Protein AF-A0A3L9MHV6-F1 (afdb_monomer_lite)

pLDDT: mean 81.5, std 14.17, range [35.81, 96.12]

Foldseek 3Di:
DDQDQPPPDAWDKAWDAWDDDPQWIKTKIKTLDQVVVVCVVVVFDAKKKWKFKDDDPCPPFGKIKIWGWDSVPWDDDPSMTMIITTIFIATPVNPDGCLVVDDQPMKIWIWMWGHHPPDHIHTHHTDIDGSVSSVVNVD

Secondary structure (DSSP, 8-state):
-----TTS-----EEEEEEEETTEEEEEEEESS-HHHHHHHHT--EEEEEEEEE-TT-TT--EEEEEEE-TTS-EEETTEEEEEEEEEEEETTS-SB-GGG--TT-EEEEEEEEE-SSS-EEEPPPEEEETHHHHGGG-

Radius of gyration: 15.05 Å; chains: 1; bounding box: 37×33×43 Å

Organism: NCBI:txid1859289

Sequence (139 aa):
MFGCSLDNKVYTLQFESLKKEKNNYQLVVSTETNLDEIKKKHQFTQQDFIGEIKNRDFRDKSIIVTGNFNTNNQVIKNNKYYYLVDVMITDLNKQNDLTNQLTEKDTITGFLQLSYDMGRTYPTKSINIPAERFITFSK

Structure (mmCIF, N/CA/C/O backbone):
data_AF-A0A3L9MHV6-F1
#
_entry.id   AF-A0A3L9MHV6-F1
#
loop_
_atom_site.group_PDB
_atom_site.id
_atom_site.type_symbol
_atom_site.label_atom_id
_atom_site.label_alt_id
_atom_site.label_comp_id
_atom_site.label_asym_id
_atom_site.label_entity_id
_atom_site.label_seq_id
_atom_site.pdbx_PDB_ins_code
_atom_site.Cartn_x
_atom_site.Cartn_y
_atom_site.Cartn_z
_atom_site.occupancy
_atom_site.B_iso_or_equiv
_atom_site.auth_seq_id
_atom_site.auth_comp_id
_atom_site.auth_asym_id
_atom_site.auth_atom_id
_atom_site.pdbx_PDB_model_num
ATOM 1 N N . MET A 1 1 ? -10.706 11.800 -16.879 1.00 38.47 1 MET A N 1
ATOM 2 C CA . MET A 1 1 ? -9.249 11.937 -17.083 1.00 38.47 1 MET A CA 1
ATOM 3 C C . MET A 1 1 ? -8.702 10.517 -17.180 1.00 38.47 1 MET A C 1
ATOM 5 O O . MET A 1 1 ? -8.810 9.781 -16.210 1.00 38.47 1 MET A O 1
ATOM 9 N N . PHE A 1 2 ? -8.320 10.065 -18.378 1.00 35.81 2 PHE A N 1
ATOM 10 C CA . PHE A 1 2 ? -7.992 8.659 -18.645 1.00 35.81 2 PHE A CA 1
ATOM 11 C C . PHE A 1 2 ? -6.566 8.356 -18.175 1.00 35.81 2 PHE A C 1
ATOM 13 O O . PHE A 1 2 ? -5.601 8.777 -18.811 1.00 35.81 2 PHE A O 1
ATOM 20 N N . GLY A 1 3 ? -6.431 7.643 -17.057 1.00 39.19 3 GLY A N 1
ATOM 21 C CA . GLY A 1 3 ? -5.160 7.043 -16.667 1.00 39.19 3 GLY A CA 1
ATOM 22 C C . GLY A 1 3 ? -4.851 5.884 -17.609 1.00 39.19 3 GLY A C 1
ATOM 23 O O . GLY A 1 3 ? -5.384 4.792 -17.438 1.00 39.19 3 GLY A O 1
ATOM 24 N N . CYS A 1 4 ? -4.029 6.113 -18.632 1.00 40.88 4 CYS A N 1
ATOM 25 C CA . CYS A 1 4 ? -3.449 5.018 -19.404 1.00 40.88 4 CYS A CA 1
ATOM 26 C C . CYS A 1 4 ? -2.438 4.292 -18.509 1.00 40.88 4 CYS A C 1
ATOM 28 O O . CYS A 1 4 ? -1.333 4.797 -18.303 1.00 40.88 4 CYS A O 1
ATOM 30 N N . SER A 1 5 ? -2.800 3.119 -17.983 1.00 52.09 5 SER A N 1
ATOM 31 C CA . SER A 1 5 ? -1.824 2.208 -17.381 1.00 52.09 5 SER A CA 1
ATOM 32 C C . SER A 1 5 ? -0.792 1.850 -18.450 1.00 52.09 5 SER A C 1
ATOM 34 O O . SER A 1 5 ? -1.158 1.288 -19.481 1.00 52.09 5 SER A O 1
ATOM 36 N N . LEU A 1 6 ? 0.477 2.200 -18.228 1.00 54.69 6 LEU A N 1
ATOM 37 C CA . LEU A 1 6 ? 1.518 2.186 -19.266 1.00 54.69 6 LEU A CA 1
ATOM 38 C C . LEU A 1 6 ? 1.740 0.826 -19.947 1.00 54.69 6 LEU A C 1
ATOM 40 O O . LEU A 1 6 ? 2.198 0.831 -21.080 1.00 54.69 6 LEU A O 1
ATOM 44 N N . ASP A 1 7 ? 1.403 -0.299 -19.304 1.00 57.34 7 ASP A N 1
ATOM 45 C CA . ASP A 1 7 ? 1.714 -1.641 -19.828 1.00 57.34 7 ASP A CA 1
ATOM 46 C C . ASP A 1 7 ? 0.574 -2.685 -19.682 1.00 57.34 7 ASP A C 1
ATOM 48 O O . ASP A 1 7 ? 0.825 -3.876 -19.854 1.00 57.34 7 ASP A O 1
ATOM 52 N N . ASN A 1 8 ? -0.669 -2.305 -19.333 1.00 58.41 8 ASN A N 1
ATOM 53 C CA . ASN A 1 8 ? -1.784 -3.230 -18.981 1.00 58.41 8 ASN A CA 1
ATOM 54 C C . ASN A 1 8 ? -1.447 -4.304 -17.913 1.00 58.41 8 ASN A C 1
ATOM 56 O O . ASN A 1 8 ? -2.261 -5.182 -17.617 1.00 58.41 8 ASN A O 1
ATOM 60 N N . LYS A 1 9 ? -0.252 -4.251 -17.318 1.00 65.75 9 LYS A N 1
ATOM 61 C CA . LYS A 1 9 ? 0.202 -5.137 -16.253 1.00 65.75 9 LYS A CA 1
ATOM 62 C C . LYS A 1 9 ? -0.229 -4.545 -14.923 1.00 65.75 9 LYS A C 1
ATOM 64 O O . LYS A 1 9 ? 0.139 -3.429 -14.577 1.00 65.75 9 LYS A O 1
ATOM 69 N N . VAL A 1 10 ? -1.011 -5.313 -14.177 1.00 68.12 10 VAL A N 1
ATOM 70 C CA . VAL A 1 10 ? -1.422 -4.960 -12.820 1.00 68.12 10 VAL A CA 1
ATOM 71 C C . VAL A 1 10 ? -0.623 -5.834 -11.863 1.00 68.12 10 VAL A C 1
ATOM 73 O O . VAL A 1 10 ? -0.782 -7.054 -11.855 1.00 68.12 10 VAL A O 1
ATOM 76 N N . TYR A 1 11 ? 0.256 -5.222 -11.073 1.00 79.31 11 TYR A N 1
ATOM 77 C CA . TYR A 1 11 ? 1.111 -5.956 -10.143 1.00 79.31 11 TYR A CA 1
ATOM 78 C C . TYR A 1 11 ? 0.359 -6.290 -8.864 1.00 79.31 11 TYR A C 1
ATOM 80 O O . TYR A 1 11 ? -0.230 -5.412 -8.234 1.00 79.31 11 TYR A O 1
ATOM 88 N N . THR A 1 12 ? 0.381 -7.560 -8.471 1.00 86.75 12 THR A N 1
ATOM 89 C CA . THR A 1 12 ? -0.244 -7.993 -7.223 1.00 86.75 12 THR A CA 1
ATOM 90 C C . THR A 1 12 ? 0.514 -7.405 -6.044 1.00 86.75 12 THR A C 1
ATOM 92 O O . THR A 1 12 ? 1.735 -7.534 -5.953 1.00 86.75 12 THR A O 1
ATOM 95 N N . LEU A 1 13 ? -0.232 -6.778 -5.145 1.00 91.00 13 LEU A N 1
ATOM 96 C CA . LEU A 1 13 ? 0.245 -6.321 -3.855 1.00 91.00 13 LEU A CA 1
ATOM 97 C C . LEU A 1 13 ? -0.332 -7.238 -2.768 1.00 91.00 13 LEU A C 1
ATOM 99 O O . LEU A 1 13 ? -1.430 -7.777 -2.925 1.00 91.00 13 LEU A O 1
ATOM 103 N N . GLN A 1 14 ? 0.408 -7.436 -1.684 1.00 93.75 14 GLN A N 1
ATOM 104 C CA . GLN A 1 14 ? -0.023 -8.196 -0.514 1.00 93.75 14 GLN A CA 1
ATOM 105 C C . GLN A 1 14 ? 0.143 -7.344 0.742 1.00 93.75 14 GLN A C 1
ATOM 107 O O . GLN A 1 14 ? 1.141 -6.643 0.900 1.00 93.75 14 GLN A O 1
ATOM 112 N N . PHE A 1 15 ? -0.855 -7.394 1.621 1.00 94.12 15 PHE A N 1
ATOM 113 C CA . PHE A 1 15 ? -0.760 -6.830 2.963 1.00 94.12 15 PHE A CA 1
ATOM 114 C C . PHE A 1 15 ? 0.096 -7.754 3.834 1.00 94.12 15 PHE A C 1
ATOM 116 O O . PHE A 1 15 ? -0.211 -8.940 3.931 1.00 94.12 15 PHE A O 1
ATOM 123 N N . GLU A 1 16 ? 1.134 -7.217 4.474 1.00 94.56 16 GLU A N 1
ATOM 124 C CA . GLU A 1 16 ? 2.026 -7.998 5.341 1.00 94.56 16 GLU A CA 1
ATOM 125 C C . GLU A 1 16 ? 1.801 -7.654 6.812 1.00 94.56 16 GLU A C 1
ATOM 127 O O . GLU A 1 16 ? 1.584 -8.535 7.646 1.00 94.56 16 GLU A O 1
ATOM 132 N N . SER A 1 17 ? 1.840 -6.365 7.149 1.00 93.00 17 SER A N 1
ATOM 133 C CA . SER A 1 17 ? 1.640 -5.909 8.521 1.00 93.00 17 SER A CA 1
ATOM 134 C C . SER A 1 17 ? 1.280 -4.429 8.593 1.00 93.00 17 SER A C 1
ATOM 136 O O . SER A 1 17 ? 1.444 -3.668 7.641 1.00 93.00 17 SER A O 1
ATOM 138 N N . LEU A 1 18 ? 0.777 -4.026 9.756 1.00 91.81 18 LEU A N 1
ATOM 139 C CA . LEU A 1 18 ? 0.520 -2.640 10.114 1.00 91.81 18 LEU A CA 1
ATOM 140 C C . LEU A 1 18 ? 0.993 -2.430 11.548 1.00 91.81 18 LEU A C 1
ATOM 142 O O . LEU A 1 18 ? 0.699 -3.253 12.417 1.00 91.81 18 LEU A O 1
ATOM 146 N N . LYS A 1 19 ? 1.698 -1.331 11.794 1.00 90.25 19 LYS A N 1
ATOM 147 C CA . LYS A 1 19 ? 2.143 -0.924 13.124 1.00 90.25 19 LYS A CA 1
ATOM 148 C C . LYS A 1 19 ? 1.765 0.531 13.367 1.00 90.25 19 LYS A C 1
ATOM 150 O O . LYS A 1 19 ? 1.911 1.361 12.477 1.00 90.25 19 LYS A O 1
ATOM 155 N N . LYS A 1 20 ? 1.301 0.851 14.575 1.00 84.44 20 LYS A N 1
ATOM 156 C CA . LYS A 1 20 ? 1.134 2.244 14.999 1.00 84.44 20 LYS A CA 1
ATOM 157 C C . LYS A 1 20 ? 2.480 2.817 15.432 1.00 84.44 20 LYS A C 1
ATOM 159 O O . LYS A 1 20 ? 3.155 2.251 16.291 1.00 84.44 20 LYS A O 1
ATOM 164 N N . GLU A 1 21 ? 2.836 3.942 14.843 1.00 83.50 21 GLU A N 1
ATOM 165 C CA . GLU A 1 21 ? 3.930 4.812 15.255 1.00 83.50 21 GLU A CA 1
ATOM 166 C C . GLU A 1 21 ? 3.325 6.091 15.864 1.00 83.50 21 GLU A C 1
ATOM 168 O O . GLU A 1 21 ? 2.113 6.296 15.806 1.00 83.50 21 GLU A O 1
ATOM 173 N N . LYS A 1 22 ? 4.132 6.935 16.524 1.00 75.81 22 LYS A N 1
ATOM 174 C CA . LYS A 1 22 ? 3.629 8.010 17.415 1.00 75.81 22 LYS A CA 1
ATOM 175 C C . LYS A 1 22 ? 2.459 8.825 16.838 1.00 75.81 22 LYS A C 1
ATOM 177 O O . LYS A 1 22 ? 1.487 9.042 17.552 1.00 75.81 22 LYS A O 1
ATOM 182 N N . ASN A 1 23 ? 2.555 9.233 15.569 1.00 72.56 23 ASN A N 1
ATOM 183 C CA . ASN A 1 23 ? 1.576 10.103 14.903 1.00 72.56 23 ASN A CA 1
ATOM 184 C C . ASN A 1 23 ? 1.066 9.536 13.562 1.00 72.56 23 ASN A C 1
ATOM 186 O O . ASN A 1 23 ? 0.385 10.238 12.822 1.00 72.56 23 ASN A O 1
ATOM 190 N N . ASN A 1 24 ? 1.444 8.311 13.200 1.00 80.75 24 ASN A N 1
ATOM 191 C CA . ASN A 1 24 ? 1.159 7.715 11.896 1.00 80.75 24 ASN A CA 1
ATOM 192 C C . ASN A 1 24 ? 1.096 6.186 11.991 1.00 80.75 24 ASN A C 1
ATOM 194 O O . ASN A 1 24 ? 1.440 5.586 13.009 1.00 80.75 24 ASN A O 1
ATOM 198 N N . TYR A 1 25 ? 0.648 5.545 10.917 1.00 88.62 25 TYR A N 1
ATOM 199 C CA . TYR A 1 25 ? 0.661 4.094 10.810 1.00 88.62 25 TYR A CA 1
ATOM 200 C C . TYR A 1 25 ? 1.709 3.672 9.796 1.00 88.62 25 TYR A C 1
ATOM 202 O O . TYR A 1 25 ? 1.711 4.146 8.667 1.00 88.62 25 TYR A O 1
ATOM 210 N N . GLN A 1 26 ? 2.579 2.751 10.179 1.00 92.1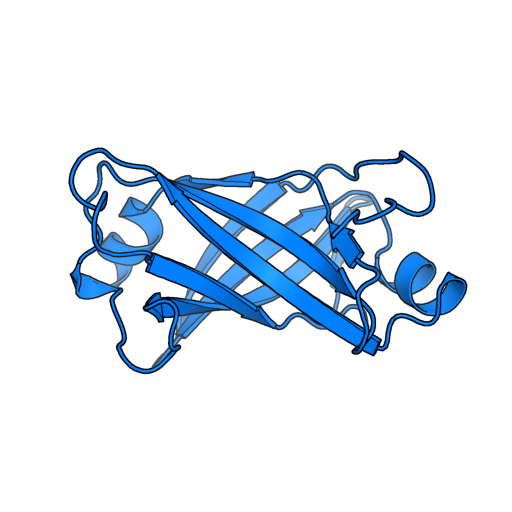2 26 GLN A N 1
ATOM 211 C CA . GLN A 1 26 ? 3.529 2.139 9.271 1.00 92.12 26 GLN A CA 1
ATOM 212 C C . GLN A 1 26 ? 2.920 0.857 8.705 1.00 92.12 26 GLN A C 1
ATOM 214 O O . GLN A 1 26 ? 2.755 -0.147 9.403 1.00 92.12 26 GLN A O 1
ATOM 219 N N . LEU A 1 27 ? 2.554 0.914 7.433 1.00 94.00 27 LEU A N 1
ATOM 220 C CA . LEU A 1 27 ? 2.033 -0.188 6.643 1.00 94.00 27 LEU A CA 1
ATOM 221 C C . LEU A 1 27 ? 3.190 -0.869 5.904 1.00 94.00 27 LEU A C 1
ATOM 223 O O . LEU A 1 27 ? 3.987 -0.213 5.236 1.00 94.00 27 LEU A O 1
ATOM 227 N N . VAL A 1 28 ? 3.254 -2.195 5.991 1.00 95.12 28 VAL A N 1
ATOM 228 C CA . VAL A 1 28 ? 4.151 -3.015 5.175 1.00 95.12 28 VAL A CA 1
ATOM 229 C C . VAL A 1 28 ? 3.326 -3.739 4.129 1.00 95.12 28 VAL A C 1
ATOM 231 O O . VAL A 1 28 ? 2.394 -4.486 4.447 1.00 95.12 28 VAL A O 1
ATOM 234 N N . VAL A 1 29 ? 3.705 -3.543 2.873 1.00 94.88 29 VAL A N 1
ATOM 235 C CA . VAL A 1 29 ? 3.141 -4.276 1.742 1.00 94.88 29 VAL A CA 1
ATOM 236 C C . VAL A 1 29 ? 4.246 -4.953 0.953 1.00 94.88 29 VAL A C 1
ATOM 238 O O . VAL A 1 29 ? 5.369 -4.452 0.894 1.00 94.88 29 VAL A O 1
ATOM 241 N N . SER A 1 30 ? 3.934 -6.084 0.331 1.00 95.25 30 SER A N 1
ATOM 242 C CA . SER A 1 30 ? 4.878 -6.792 -0.528 1.00 95.25 30 SER A CA 1
ATOM 243 C C . S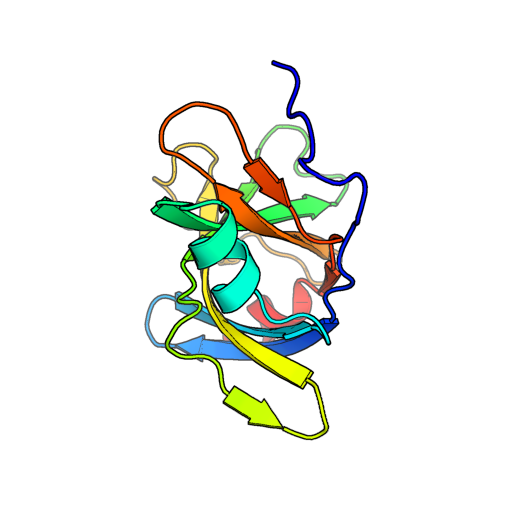ER A 1 30 ? 4.355 -6.964 -1.948 1.00 95.25 30 SER A C 1
ATOM 245 O O . SER A 1 30 ? 3.149 -6.982 -2.207 1.00 95.25 30 SER A O 1
ATOM 247 N N . THR A 1 31 ? 5.283 -7.087 -2.889 1.00 93.75 31 THR A N 1
ATOM 248 C CA . THR A 1 31 ? 5.009 -7.537 -4.253 1.00 93.75 31 THR A CA 1
ATOM 249 C C . THR A 1 31 ? 6.211 -8.311 -4.790 1.00 93.75 31 THR A C 1
ATOM 251 O O . THR A 1 31 ? 7.342 -8.122 -4.349 1.00 93.75 31 THR A O 1
ATOM 254 N N . GLU A 1 32 ? 5.982 -9.197 -5.751 1.00 92.31 32 GLU A N 1
ATOM 255 C CA . GLU A 1 32 ? 7.048 -9.909 -6.476 1.00 92.31 32 GLU A CA 1
ATOM 256 C C . GLU A 1 32 ? 7.729 -9.013 -7.523 1.00 92.31 32 GLU A C 1
ATOM 258 O O . GLU A 1 32 ? 8.700 -9.404 -8.161 1.00 92.31 32 GLU A O 1
ATOM 263 N N . THR A 1 33 ? 7.215 -7.797 -7.721 1.00 89.31 33 THR A N 1
ATOM 264 C CA . THR A 1 33 ? 7.694 -6.869 -8.743 1.00 89.31 33 THR A CA 1
ATOM 265 C C . THR A 1 33 ? 8.605 -5.800 -8.157 1.00 89.31 33 THR A C 1
ATOM 267 O O . THR A 1 33 ? 8.252 -5.140 -7.181 1.00 89.31 33 THR A O 1
ATOM 270 N N . ASN A 1 34 ? 9.739 -5.556 -8.813 1.00 91.44 34 ASN A N 1
ATOM 271 C CA . ASN A 1 34 ? 10.630 -4.464 -8.451 1.00 91.44 34 ASN A CA 1
ATOM 272 C C . ASN A 1 34 ? 10.069 -3.106 -8.912 1.00 91.44 34 ASN A C 1
ATOM 274 O O . ASN A 1 34 ? 10.268 -2.682 -10.053 1.00 91.44 34 ASN A O 1
ATOM 278 N N . LEU A 1 35 ? 9.379 -2.395 -8.018 1.00 91.25 35 LEU A N 1
ATOM 279 C CA . LEU A 1 35 ? 8.836 -1.066 -8.318 1.00 91.25 35 LEU A CA 1
ATOM 280 C C . LEU A 1 35 ? 9.927 -0.014 -8.569 1.00 91.25 35 LEU A C 1
ATOM 282 O O . LEU A 1 35 ? 9.658 0.967 -9.257 1.00 91.25 35 LEU A O 1
ATOM 286 N N . ASP A 1 36 ? 11.153 -0.216 -8.076 1.00 92.19 36 ASP A N 1
ATOM 287 C CA . ASP A 1 36 ? 12.269 0.699 -8.344 1.00 92.19 36 ASP A CA 1
ATOM 288 C C . ASP A 1 36 ? 12.717 0.646 -9.810 1.00 92.19 36 ASP A C 1
ATOM 290 O O . ASP A 1 36 ? 12.923 1.677 -10.450 1.00 92.19 36 ASP A O 1
ATOM 294 N N . GLU A 1 37 ? 12.793 -0.556 -10.384 1.00 91.19 37 GLU A N 1
ATOM 295 C CA . GLU A 1 37 ? 13.099 -0.733 -11.807 1.00 91.19 37 GLU A CA 1
ATOM 296 C C . GLU A 1 37 ? 12.030 -0.093 -12.692 1.00 91.19 37 GLU A C 1
ATOM 298 O O . GLU A 1 37 ? 12.358 0.586 -13.664 1.00 91.19 37 GLU A O 1
ATOM 303 N N . ILE A 1 38 ? 10.753 -0.245 -12.331 1.00 89.06 38 ILE A N 1
ATOM 304 C CA . ILE A 1 38 ? 9.639 0.392 -13.046 1.00 89.06 38 ILE A CA 1
ATOM 305 C C . ILE A 1 38 ? 9.740 1.912 -12.935 1.00 89.06 38 ILE A C 1
ATOM 307 O O . ILE A 1 38 ? 9.651 2.610 -13.948 1.00 89.06 38 ILE A O 1
ATOM 311 N N . LYS A 1 39 ? 9.971 2.427 -11.722 1.00 90.00 39 LYS A N 1
ATOM 312 C CA . LYS A 1 39 ? 10.157 3.856 -11.472 1.00 90.00 39 LYS A CA 1
ATOM 313 C C . LYS A 1 39 ? 11.279 4.428 -12.329 1.00 90.00 39 LYS A C 1
ATOM 315 O O . LYS A 1 39 ? 11.069 5.454 -12.965 1.00 90.00 39 LYS A O 1
ATOM 320 N N . LYS A 1 40 ? 12.432 3.760 -12.403 1.00 90.81 40 LYS A N 1
ATOM 321 C CA . LYS A 1 40 ? 13.582 4.187 -13.218 1.00 90.81 40 LYS A CA 1
ATOM 322 C C . LYS A 1 40 ? 13.300 4.094 -14.714 1.00 90.81 40 LYS A C 1
ATOM 324 O O . LYS A 1 40 ? 13.565 5.051 -15.435 1.00 90.81 40 LYS A O 1
ATOM 329 N N . LYS A 1 41 ? 12.720 2.980 -15.174 1.00 89.06 41 LYS A N 1
ATOM 330 C CA . LYS A 1 41 ? 12.370 2.750 -16.586 1.00 89.06 41 LYS A CA 1
ATOM 331 C C . LYS A 1 41 ? 11.439 3.836 -17.125 1.00 89.06 41 LYS A C 1
ATOM 333 O O . LYS A 1 41 ? 11.627 4.302 -18.245 1.00 89.06 41 LYS A O 1
ATOM 338 N N . HIS A 1 42 ? 10.443 4.227 -16.336 1.00 85.56 42 HIS A N 1
ATOM 339 C CA . HIS A 1 42 ? 9.441 5.214 -16.735 1.00 85.56 42 HIS A CA 1
ATOM 340 C C . HIS A 1 42 ? 9.717 6.616 -16.181 1.00 85.56 42 HIS A C 1
ATOM 342 O O . HIS A 1 42 ? 9.004 7.547 -16.527 1.00 85.56 42 HIS A O 1
ATOM 348 N N . GLN A 1 43 ? 10.760 6.801 -15.373 1.00 88.69 43 GLN A N 1
ATOM 349 C CA . GLN A 1 43 ? 11.124 8.082 -14.759 1.00 88.69 43 GLN A CA 1
ATOM 350 C C . GLN A 1 43 ? 9.994 8.699 -13.913 1.00 88.69 43 GLN A C 1
ATOM 352 O O . GLN A 1 43 ? 9.781 9.910 -13.933 1.00 88.69 43 GLN A O 1
ATOM 357 N N . PHE A 1 44 ? 9.251 7.871 -13.173 1.00 89.62 44 PHE A N 1
ATOM 358 C CA . PHE A 1 44 ? 8.223 8.370 -12.257 1.00 89.62 44 PHE A CA 1
ATOM 359 C C . PHE A 1 44 ? 8.847 9.193 -11.122 1.00 89.62 44 PHE A C 1
ATOM 361 O O . PHE A 1 44 ? 9.868 8.804 -10.544 1.00 89.62 44 PHE A O 1
ATOM 368 N N . THR A 1 45 ? 8.210 10.313 -10.781 1.00 88.94 45 THR A N 1
ATOM 369 C CA . THR A 1 45 ? 8.697 11.262 -9.767 1.00 88.94 45 THR A CA 1
ATOM 370 C C . THR A 1 45 ? 8.000 11.090 -8.420 1.00 88.94 45 THR A C 1
ATOM 372 O O . THR A 1 45 ? 8.600 11.380 -7.386 1.00 88.94 45 THR A O 1
ATOM 375 N N . GLN A 1 46 ? 6.776 10.559 -8.416 1.00 90.25 46 GLN A N 1
ATOM 376 C CA . GLN A 1 46 ? 5.930 10.396 -7.234 1.00 90.25 46 GLN A CA 1
ATOM 377 C C . GLN A 1 46 ? 5.706 8.923 -6.876 1.00 90.25 46 GLN A C 1
ATOM 379 O O . GLN A 1 46 ? 5.788 8.037 -7.734 1.00 90.25 46 GLN A O 1
ATOM 384 N N . GLN A 1 47 ? 5.471 8.675 -5.585 1.00 92.75 47 GLN A N 1
ATOM 385 C CA . GLN A 1 47 ? 5.391 7.348 -4.972 1.00 92.75 47 GLN A CA 1
ATOM 386 C C . GLN A 1 47 ? 4.420 7.389 -3.790 1.00 92.75 47 GLN A C 1
ATOM 388 O O . GLN A 1 47 ? 4.812 7.642 -2.647 1.00 92.75 47 GLN A O 1
ATOM 393 N N . ASP A 1 48 ? 3.158 7.109 -4.076 1.00 91.81 48 ASP A N 1
ATOM 394 C CA . ASP A 1 48 ? 2.077 7.263 -3.113 1.00 91.81 48 ASP A CA 1
ATOM 395 C C . ASP A 1 48 ? 1.411 5.920 -2.821 1.00 91.81 48 ASP A C 1
ATOM 397 O O . ASP A 1 48 ? 1.314 5.038 -3.671 1.00 91.81 48 ASP A O 1
ATOM 401 N N . PHE A 1 49 ? 0.900 5.764 -1.613 1.00 91.88 49 PHE A N 1
ATOM 402 C CA . PHE A 1 49 ? -0.150 4.815 -1.302 1.00 91.88 49 PHE A CA 1
ATOM 403 C C . PHE A 1 49 ? -1.469 5.570 -1.270 1.00 91.88 49 PHE A C 1
ATOM 405 O O . PHE A 1 49 ? -1.585 6.587 -0.584 1.00 91.88 49 PHE A O 1
ATOM 412 N N . ILE A 1 50 ? -2.461 5.060 -1.991 1.00 89.31 50 ILE A N 1
ATOM 413 C CA . ILE A 1 50 ? -3.799 5.642 -2.053 1.00 89.31 50 ILE A CA 1
ATOM 414 C C . ILE A 1 50 ? -4.790 4.559 -1.664 1.00 89.31 50 ILE A C 1
ATOM 416 O O . ILE A 1 50 ? -4.786 3.468 -2.234 1.00 89.31 50 ILE A O 1
ATOM 420 N N . GLY A 1 51 ? -5.640 4.860 -0.692 1.00 89.12 51 GLY A N 1
ATOM 421 C CA . GLY A 1 51 ? -6.702 3.980 -0.251 1.00 89.12 51 GLY A CA 1
ATOM 422 C C . GLY A 1 51 ? -7.992 4.716 0.060 1.00 89.12 51 GLY A C 1
ATOM 423 O O . GLY A 1 51 ? -8.014 5.909 0.350 1.00 89.12 51 GLY A O 1
ATOM 424 N N . GLU A 1 52 ? -9.073 3.956 0.016 1.00 86.44 52 GLU A N 1
ATOM 425 C CA . GLU A 1 52 ? -10.435 4.389 0.288 1.00 86.44 52 GLU A CA 1
ATOM 426 C C . GLU A 1 52 ? -11.057 3.449 1.315 1.00 86.44 52 GLU A C 1
ATOM 428 O O . GLU A 1 52 ? -10.741 2.255 1.362 1.00 86.44 52 GLU A O 1
ATOM 433 N N . ILE A 1 53 ? -11.973 3.968 2.124 1.00 82.50 53 ILE A N 1
ATOM 434 C CA . ILE A 1 53 ? -12.695 3.168 3.113 1.00 82.50 53 ILE A CA 1
ATOM 435 C C . ILE A 1 53 ? -14.019 2.697 2.523 1.00 82.50 53 ILE A C 1
ATOM 437 O O . ILE A 1 53 ? -14.812 3.492 2.026 1.00 82.50 53 ILE A O 1
ATOM 441 N N . LYS A 1 54 ? -14.287 1.394 2.610 1.00 75.75 54 LYS A N 1
ATOM 442 C CA . LYS A 1 54 ? -15.550 0.784 2.190 1.00 75.75 54 LYS A CA 1
ATOM 443 C C . LYS A 1 54 ? -16.388 0.383 3.405 1.00 75.75 54 LYS A C 1
ATOM 445 O O . LYS A 1 54 ? -16.122 -0.670 3.978 1.00 75.75 54 LYS A O 1
ATOM 450 N N . ASN A 1 55 ? -17.421 1.173 3.746 1.00 65.31 55 ASN A N 1
ATOM 451 C CA . ASN A 1 55 ? -18.651 0.715 4.424 1.00 65.31 55 ASN A CA 1
ATOM 452 C C . ASN A 1 55 ? -19.793 1.769 4.453 1.00 65.31 55 ASN A C 1
ATOM 454 O O . ASN A 1 55 ? -19.594 2.935 4.124 1.00 65.31 55 ASN A O 1
ATOM 458 N N . ARG A 1 56 ? -21.010 1.315 4.809 1.00 51.16 56 ARG A N 1
ATOM 459 C CA . ARG A 1 56 ? -22.349 1.894 4.549 1.00 51.16 56 ARG A CA 1
ATOM 460 C C . ARG A 1 56 ? -22.647 3.301 5.088 1.00 51.16 56 ARG A C 1
ATOM 462 O O . ARG A 1 56 ? -23.493 3.950 4.474 1.00 51.16 56 ARG A O 1
ATOM 469 N N . ASP A 1 57 ? -21.983 3.763 6.147 1.00 53.38 57 ASP A N 1
ATOM 470 C CA . ASP A 1 57 ? -22.355 5.005 6.858 1.00 53.38 57 ASP A CA 1
ATOM 471 C C . ASP A 1 57 ? -21.517 6.237 6.468 1.00 53.38 57 ASP A C 1
ATOM 473 O O . ASP A 1 57 ? -21.841 7.357 6.852 1.00 53.38 57 ASP A O 1
ATOM 477 N N . PHE A 1 58 ? -20.479 6.069 5.643 1.00 55.72 58 PHE A N 1
ATOM 478 C CA . PHE A 1 58 ? -19.600 7.166 5.210 1.00 55.72 58 PHE A CA 1
ATOM 479 C C . PHE A 1 58 ? -19.952 7.744 3.834 1.00 55.72 58 PHE A C 1
ATOM 481 O O . PHE A 1 58 ? -19.112 8.388 3.212 1.00 55.72 58 PHE A O 1
ATOM 488 N N . ARG A 1 59 ? -21.189 7.564 3.346 1.00 51.28 59 ARG A N 1
ATOM 489 C CA . ARG A 1 59 ? -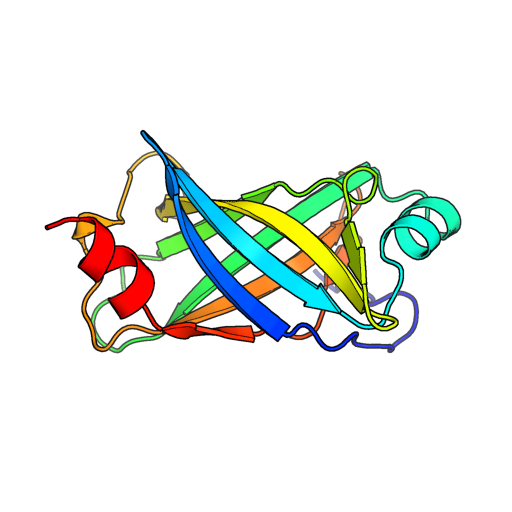21.609 8.066 2.017 1.00 51.28 59 ARG A CA 1
ATOM 490 C C . ARG A 1 59 ? -21.337 9.563 1.810 1.00 51.28 59 ARG A C 1
ATOM 492 O O . ARG A 1 59 ? -21.088 9.959 0.678 1.00 51.28 59 ARG A O 1
ATOM 499 N N . ASP A 1 60 ? -21.296 10.337 2.896 1.00 53.91 60 ASP A N 1
ATOM 500 C CA . ASP A 1 60 ? -21.070 11.787 2.866 1.00 53.91 60 ASP A CA 1
ATOM 501 C C . ASP A 1 60 ? -19.666 12.217 3.331 1.00 53.91 60 ASP A C 1
ATOM 503 O O . ASP A 1 60 ? -19.282 13.372 3.153 1.00 53.91 60 ASP A O 1
ATOM 507 N N . LYS A 1 61 ? -18.863 11.308 3.906 1.00 56.72 61 LYS A N 1
ATOM 508 C CA . LYS A 1 61 ? -17.478 11.589 4.314 1.00 56.72 61 LYS A CA 1
ATOM 509 C C . LYS A 1 61 ? -16.540 10.782 3.439 1.00 56.72 61 LYS A C 1
ATOM 511 O O . LYS A 1 61 ? -16.316 9.598 3.658 1.00 56.72 61 LYS A O 1
ATOM 516 N N . SER A 1 62 ? -15.965 11.440 2.446 1.00 63.22 62 SER A N 1
ATOM 517 C CA . SER A 1 62 ? -14.903 10.848 1.644 1.00 63.22 62 SER A CA 1
ATOM 518 C C . SER A 1 62 ? -13.624 10.776 2.489 1.00 63.22 62 SER A C 1
ATOM 520 O O . SER A 1 62 ? -12.848 11.728 2.560 1.00 63.22 62 SER A O 1
ATOM 522 N N . ILE A 1 63 ? -13.462 9.672 3.217 1.00 68.88 63 ILE A N 1
ATOM 523 C CA . ILE A 1 63 ? -12.249 9.373 3.977 1.00 68.88 63 ILE A CA 1
ATOM 524 C C . ILE A 1 63 ? -11.243 8.748 3.018 1.00 68.88 63 ILE A C 1
ATOM 526 O O . ILE A 1 63 ? -11.550 7.754 2.355 1.00 68.88 63 ILE A O 1
ATOM 530 N N . ILE A 1 64 ? -10.044 9.319 2.969 1.00 80.19 64 ILE A N 1
ATOM 531 C CA . ILE A 1 64 ? -8.935 8.802 2.174 1.00 80.19 64 ILE A CA 1
ATOM 532 C C . ILE A 1 64 ? -7.802 8.350 3.082 1.00 80.19 64 ILE A C 1
ATOM 534 O O . ILE A 1 64 ? -7.502 8.953 4.115 1.00 80.19 64 ILE A O 1
ATOM 538 N N . VAL A 1 65 ? -7.150 7.276 2.663 1.00 83.81 65 VAL A N 1
ATOM 539 C CA . VAL A 1 65 ? -5.897 6.818 3.244 1.00 83.81 65 VAL A CA 1
ATOM 540 C C . VAL A 1 65 ? -4.797 7.214 2.282 1.00 83.81 65 VAL A C 1
ATOM 542 O O . VAL A 1 65 ? -4.779 6.763 1.139 1.00 83.81 65 VAL A O 1
ATOM 545 N N . THR A 1 66 ? -3.886 8.067 2.730 1.00 87.56 66 THR A N 1
ATOM 546 C CA . THR A 1 66 ? -2.730 8.461 1.925 1.00 87.56 66 THR A CA 1
ATOM 547 C C . THR A 1 66 ? -1.458 8.134 2.664 1.00 87.56 66 THR A C 1
ATOM 549 O O . THR A 1 66 ? -1.368 8.370 3.867 1.00 87.56 66 THR A O 1
ATOM 552 N N . GLY A 1 67 ? -0.469 7.629 1.949 1.00 87.88 67 GLY A N 1
ATOM 553 C CA . GLY A 1 67 ? 0.873 7.477 2.480 1.00 87.88 67 GLY A CA 1
ATOM 554 C C . GLY A 1 67 ? 1.914 7.677 1.404 1.00 87.88 67 GLY A C 1
ATOM 555 O O . GLY A 1 67 ? 1.592 7.662 0.223 1.00 87.88 67 GLY A O 1
ATOM 556 N N . ASN A 1 68 ? 3.159 7.835 1.825 1.00 90.62 68 ASN A N 1
ATOM 557 C CA . ASN A 1 68 ? 4.290 7.893 0.911 1.00 90.62 68 ASN A CA 1
ATOM 558 C C . ASN A 1 68 ? 5.147 6.651 1.119 1.00 90.62 68 ASN A C 1
ATOM 560 O O . ASN A 1 68 ? 5.287 6.161 2.242 1.00 90.62 68 ASN A O 1
ATOM 564 N N . PHE A 1 69 ? 5.738 6.159 0.037 1.00 92.38 69 PHE A N 1
ATOM 565 C CA . PHE A 1 69 ? 6.707 5.073 0.099 1.00 92.38 69 PHE A CA 1
ATOM 566 C C . PHE A 1 69 ? 7.945 5.415 -0.724 1.00 92.38 69 PHE A C 1
ATOM 568 O O . PHE A 1 69 ? 7.921 6.280 -1.600 1.00 92.38 69 PHE A O 1
ATOM 575 N N . ASN A 1 70 ? 9.058 4.747 -0.433 1.00 92.06 70 ASN A N 1
ATOM 576 C CA . ASN A 1 70 ? 10.301 4.943 -1.166 1.00 92.06 70 ASN A CA 1
ATOM 577 C C . ASN A 1 70 ? 10.761 3.623 -1.777 1.00 92.06 70 ASN A C 1
ATOM 579 O O . ASN A 1 70 ? 11.163 2.708 -1.058 1.00 92.06 70 ASN A O 1
ATOM 583 N N . THR A 1 71 ? 10.749 3.548 -3.108 1.00 90.94 71 THR A N 1
ATOM 584 C CA . THR A 1 71 ? 11.214 2.380 -3.853 1.00 90.94 71 THR A CA 1
ATOM 585 C C . THR A 1 71 ? 12.685 2.082 -3.650 1.00 90.94 71 THR A C 1
ATOM 587 O O . THR A 1 71 ? 13.061 0.973 -3.978 1.00 90.94 71 THR A O 1
ATOM 590 N N . ASN A 1 72 ? 13.493 3.018 -3.138 1.00 89.94 72 ASN A N 1
ATOM 591 C CA . ASN A 1 72 ? 14.918 2.808 -2.854 1.00 89.94 72 ASN A CA 1
ATOM 592 C C . ASN A 1 72 ? 15.182 2.174 -1.477 1.00 89.94 72 ASN A C 1
ATOM 594 O O . ASN A 1 72 ? 16.298 1.734 -1.216 1.00 89.94 72 ASN A O 1
ATOM 598 N N . ASN A 1 73 ? 14.188 2.180 -0.582 1.00 89.56 73 ASN A N 1
ATOM 599 C CA . ASN A 1 73 ? 14.315 1.678 0.791 1.00 89.56 73 ASN A CA 1
ATOM 600 C C . ASN A 1 73 ? 13.585 0.335 0.968 1.00 89.56 73 ASN A C 1
ATOM 602 O O . ASN A 1 73 ? 13.127 0.009 2.064 1.00 89.56 73 ASN A O 1
ATOM 606 N N . GLN A 1 74 ? 13.424 -0.425 -0.113 1.00 90.94 74 GLN A N 1
ATOM 607 C CA . GLN A 1 74 ? 12.740 -1.708 -0.092 1.00 90.94 74 GLN A CA 1
ATOM 608 C C . GLN A 1 74 ? 13.609 -2.797 0.541 1.00 90.94 74 GLN A C 1
ATOM 610 O O . GLN A 1 74 ? 14.817 -2.870 0.320 1.00 90.94 74 GLN A O 1
ATOM 615 N N . VAL A 1 75 ? 12.977 -3.694 1.295 1.00 94.88 75 VAL A N 1
ATOM 616 C CA . VAL A 1 75 ? 13.633 -4.908 1.797 1.00 94.88 75 VAL A CA 1
ATOM 617 C C . VAL A 1 75 ? 13.377 -6.040 0.809 1.00 94.88 75 VAL A C 1
ATOM 619 O O . VAL A 1 75 ? 12.246 -6.231 0.367 1.00 94.88 75 VAL A O 1
ATOM 622 N N . ILE A 1 76 ? 14.415 -6.803 0.464 1.00 95.00 76 ILE A N 1
ATOM 623 C CA . ILE A 1 76 ? 14.309 -7.942 -0.455 1.00 95.00 76 ILE A CA 1
ATOM 624 C C . ILE A 1 76 ? 14.423 -9.233 0.352 1.00 95.00 76 ILE A C 1
ATOM 626 O O . ILE A 1 76 ? 15.427 -9.466 1.026 1.00 95.00 76 ILE A O 1
ATOM 630 N N . LYS A 1 77 ? 13.397 -10.084 0.289 1.00 94.62 77 LYS A N 1
ATOM 631 C CA . LYS A 1 77 ? 13.378 -11.383 0.977 1.00 94.62 77 LYS A CA 1
ATOM 632 C C . LYS A 1 77 ? 12.503 -12.368 0.213 1.00 94.62 77 LYS A C 1
ATOM 634 O O . LYS A 1 77 ? 11.418 -12.006 -0.219 1.00 94.62 77 LYS A O 1
ATOM 639 N N . ASN A 1 78 ? 12.948 -13.619 0.079 1.00 92.75 78 ASN A N 1
ATOM 640 C CA . ASN A 1 78 ? 12.170 -14.700 -0.546 1.00 92.75 78 ASN A CA 1
ATOM 641 C C . ASN A 1 78 ? 11.575 -14.315 -1.921 1.00 92.75 78 ASN A C 1
ATOM 643 O O . ASN A 1 78 ? 10.405 -14.582 -2.178 1.00 92.75 78 ASN A O 1
ATOM 647 N N . ASN A 1 79 ? 12.362 -13.651 -2.778 1.00 90.75 79 ASN A N 1
ATOM 648 C CA . ASN A 1 79 ? 11.942 -13.141 -4.096 1.00 90.75 79 ASN A CA 1
ATOM 649 C C . ASN A 1 79 ? 10.777 -12.132 -4.073 1.00 90.75 79 ASN A C 1
ATOM 651 O O . ASN A 1 79 ? 10.100 -11.940 -5.079 1.00 90.75 79 ASN A O 1
ATOM 655 N N . LYS A 1 80 ? 10.553 -11.467 -2.938 1.00 95.00 80 LYS A N 1
ATOM 656 C CA . LYS A 1 80 ? 9.595 -10.370 -2.799 1.00 95.00 80 LYS A CA 1
ATOM 657 C C . LYS A 1 80 ? 10.292 -9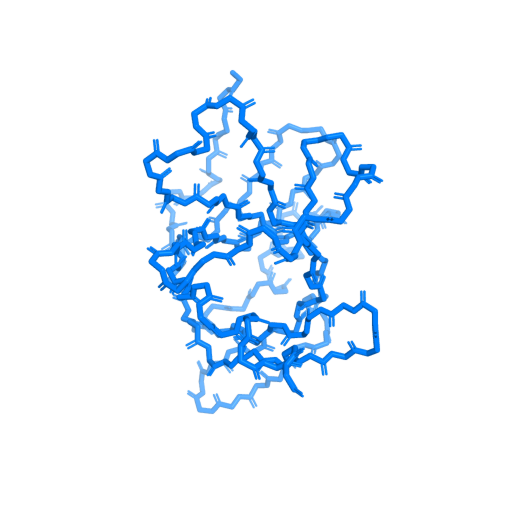.086 -2.378 1.00 95.00 80 LYS A C 1
ATOM 659 O O . LYS A 1 80 ? 11.288 -9.104 -1.649 1.00 95.00 80 LYS A O 1
ATOM 664 N N . TYR A 1 81 ? 9.706 -7.982 -2.812 1.00 95.62 81 TYR A N 1
ATOM 665 C CA . TYR A 1 81 ? 10.065 -6.623 -2.451 1.00 95.62 81 TYR A CA 1
ATOM 666 C C . TYR A 1 81 ? 9.050 -6.111 -1.436 1.00 95.62 81 TYR A C 1
ATOM 668 O O . TYR A 1 81 ? 7.846 -6.118 -1.696 1.00 95.62 81 TYR A O 1
ATOM 676 N N . TYR A 1 82 ? 9.543 -5.691 -0.279 1.00 96.12 82 TYR A N 1
ATOM 677 C CA . TYR A 1 82 ? 8.746 -5.186 0.829 1.00 96.12 82 TYR A CA 1
ATOM 678 C C . TYR A 1 82 ? 8.906 -3.674 0.909 1.00 96.12 82 TYR A C 1
ATOM 680 O O . TYR A 1 82 ? 10.024 -3.170 1.035 1.00 96.12 82 TYR A O 1
ATOM 688 N N . TYR A 1 83 ? 7.784 -2.966 0.855 1.00 95.19 83 TYR A N 1
ATOM 689 C CA . TYR A 1 83 ? 7.721 -1.514 0.894 1.00 95.19 83 TYR A CA 1
ATOM 690 C C . TYR A 1 83 ? 7.103 -1.064 2.212 1.00 95.19 83 TYR A C 1
ATOM 692 O O . TYR A 1 83 ? 6.020 -1.514 2.594 1.00 95.19 83 TYR A O 1
ATOM 700 N N . LEU A 1 84 ? 7.816 -0.168 2.888 1.00 94.38 84 LEU A N 1
ATOM 701 C CA . LEU A 1 84 ? 7.331 0.551 4.057 1.00 94.38 84 LEU A CA 1
ATOM 702 C C . LEU A 1 84 ? 6.583 1.795 3.589 1.00 94.38 84 LEU A C 1
ATOM 704 O O . LEU A 1 84 ? 7.097 2.564 2.774 1.00 94.38 84 LEU A O 1
ATOM 708 N N . VAL A 1 85 ? 5.375 1.967 4.110 1.00 93.50 85 VAL A N 1
ATOM 709 C CA . VAL A 1 85 ? 4.481 3.069 3.783 1.00 93.50 85 VAL A CA 1
ATOM 710 C C . VAL A 1 85 ? 4.033 3.726 5.078 1.00 93.50 85 VAL A C 1
ATOM 712 O O . VAL A 1 85 ? 3.377 3.089 5.900 1.00 93.50 85 VAL A O 1
ATOM 715 N N . ASP A 1 86 ? 4.332 5.007 5.245 1.00 90.88 86 ASP A N 1
ATOM 716 C CA . ASP A 1 86 ? 3.775 5.785 6.349 1.00 90.88 86 ASP A CA 1
ATOM 717 C C . ASP A 1 86 ? 2.408 6.320 5.915 1.00 90.88 86 ASP A C 1
ATOM 719 O O . ASP A 1 86 ? 2.328 7.230 5.088 1.00 90.88 86 ASP A O 1
ATOM 723 N N . VAL A 1 87 ? 1.331 5.718 6.423 1.00 90.31 87 VAL A N 1
ATOM 724 C CA . VAL A 1 87 ? -0.052 6.042 6.060 1.00 90.31 87 VAL A CA 1
ATOM 725 C C . VAL A 1 87 ? -0.743 6.893 7.122 1.00 90.31 87 VAL A C 1
ATOM 727 O O . VAL A 1 87 ? -0.558 6.724 8.331 1.00 90.31 87 VAL A O 1
ATOM 730 N N . MET A 1 88 ? -1.588 7.795 6.635 1.00 88.62 88 MET A N 1
ATOM 731 C CA . MET A 1 88 ? -2.475 8.653 7.409 1.00 88.62 88 MET A CA 1
ATOM 732 C C . MET A 1 88 ? -3.904 8.496 6.895 1.00 88.62 88 MET A C 1
ATOM 734 O O . MET A 1 88 ? -4.126 8.359 5.690 1.00 88.62 88 MET A O 1
ATOM 738 N N . ILE A 1 89 ? -4.868 8.532 7.814 1.00 86.31 89 ILE A N 1
ATOM 739 C CA . ILE A 1 89 ? -6.296 8.461 7.504 1.00 86.31 89 ILE A CA 1
ATOM 740 C C . ILE A 1 89 ? -6.874 9.853 7.702 1.00 86.31 89 ILE A C 1
ATOM 742 O O . ILE A 1 89 ? -6.966 10.342 8.827 1.00 86.31 89 ILE A O 1
ATOM 746 N N . THR A 1 90 ? -7.253 10.496 6.604 1.00 84.00 90 THR A N 1
ATOM 747 C CA . THR A 1 90 ? -7.701 11.890 6.625 1.00 84.00 90 THR A CA 1
ATOM 748 C C . THR A 1 90 ? -8.983 12.087 5.828 1.00 84.00 90 THR A C 1
ATOM 750 O O . THR A 1 90 ? -9.402 11.208 5.073 1.00 84.00 90 THR A O 1
ATOM 753 N N . ASP A 1 91 ? -9.632 13.237 5.995 1.00 78.88 91 ASP A N 1
ATOM 754 C CA . ASP A 1 91 ? -10.644 13.680 5.034 1.00 78.88 91 ASP A CA 1
ATOM 755 C C . ASP A 1 91 ? -10.017 13.968 3.655 1.00 78.88 91 ASP A C 1
ATOM 757 O O . ASP A 1 91 ? -8.800 14.086 3.522 1.00 78.88 91 ASP A O 1
ATOM 761 N N . LEU A 1 92 ? -10.837 14.105 2.604 1.00 74.31 92 LEU A N 1
ATOM 762 C CA . LEU A 1 92 ? -10.352 14.440 1.251 1.00 74.31 92 LEU A CA 1
ATOM 763 C C . LEU A 1 92 ? -9.421 15.657 1.203 1.00 74.31 92 LEU A C 1
ATOM 765 O O . LEU A 1 92 ? -8.526 15.718 0.362 1.00 74.31 92 LEU A O 1
ATOM 769 N N . ASN A 1 93 ? -9.645 16.624 2.093 1.00 75.69 93 ASN A N 1
ATOM 770 C CA . ASN A 1 93 ? -8.870 17.856 2.153 1.00 75.69 93 ASN A CA 1
ATOM 771 C C . ASN A 1 93 ? -7.551 17.694 2.927 1.00 75.69 93 ASN A C 1
ATOM 773 O O . ASN A 1 93 ? -6.770 18.644 2.976 1.00 75.69 93 ASN A O 1
ATOM 777 N N . LYS A 1 94 ? -7.284 16.514 3.507 1.00 77.25 94 LYS A N 1
ATOM 778 C CA . LYS A 1 94 ? -6.111 16.192 4.336 1.00 77.25 94 LYS A CA 1
ATOM 779 C C . LYS A 1 94 ? -5.966 17.082 5.577 1.00 77.25 94 LYS A C 1
ATOM 781 O O . LYS A 1 94 ? -4.857 17.288 6.063 1.00 77.25 94 LYS A O 1
ATOM 786 N N . GLN A 1 95 ? -7.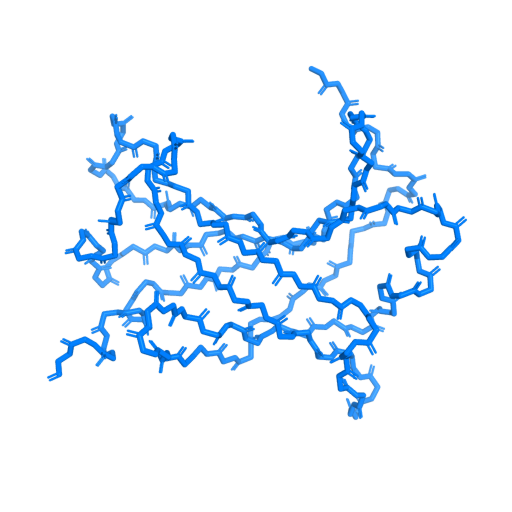068 17.641 6.072 1.00 78.12 95 GLN A N 1
ATOM 787 C CA . GLN A 1 95 ? -7.078 18.589 7.190 1.00 78.12 95 GLN A CA 1
ATOM 788 C C . GLN A 1 95 ? -7.419 17.928 8.520 1.00 78.12 95 GLN A C 1
ATOM 790 O O . GLN A 1 95 ? -6.959 18.386 9.563 1.00 78.12 95 GLN A O 1
ATOM 795 N N . ASN A 1 96 ? -8.213 16.858 8.494 1.00 80.38 96 ASN A N 1
ATOM 796 C CA . ASN A 1 96 ? -8.715 16.221 9.706 1.00 80.38 96 ASN A CA 1
ATOM 797 C C . ASN A 1 96 ? -8.239 14.773 9.794 1.00 80.38 96 ASN A C 1
ATOM 799 O O . ASN A 1 96 ? -8.476 14.006 8.864 1.00 80.38 96 ASN A O 1
ATOM 803 N N . ASP A 1 97 ? -7.623 14.389 10.916 1.00 81.75 97 ASP A N 1
ATOM 804 C CA . ASP A 1 97 ? -7.355 12.983 11.238 1.00 81.75 97 ASP A CA 1
ATOM 805 C C . ASP A 1 97 ? -8.677 12.283 11.588 1.00 81.75 97 ASP A C 1
ATOM 807 O O . ASP A 1 97 ? -9.376 12.657 12.535 1.00 81.75 97 ASP A O 1
ATOM 811 N N . LEU A 1 98 ? -9.035 11.274 10.793 1.00 81.00 98 LEU A N 1
ATOM 812 C CA . LEU A 1 98 ? -10.287 10.528 10.927 1.00 81.00 98 LEU A CA 1
ATOM 813 C C . LEU A 1 98 ? -10.080 9.108 11.459 1.00 81.00 98 LEU A C 1
ATOM 815 O O . LEU A 1 98 ? -11.022 8.319 11.480 1.00 81.00 98 LEU A O 1
ATOM 819 N N . THR A 1 99 ? -8.881 8.785 11.941 1.00 81.00 99 THR A N 1
ATOM 820 C CA . THR A 1 99 ? -8.528 7.467 12.482 1.00 81.00 99 THR A CA 1
ATOM 821 C C . THR A 1 99 ? -9.515 6.978 13.548 1.00 81.00 99 THR A C 1
ATOM 823 O O . THR A 1 99 ? -9.932 5.823 13.526 1.00 81.00 99 THR A O 1
ATOM 826 N N . ASN A 1 100 ? -9.949 7.860 14.454 1.00 79.56 100 ASN A N 1
ATOM 827 C CA . ASN A 1 100 ? -10.882 7.516 15.537 1.00 79.56 100 ASN A CA 1
ATOM 828 C C . ASN A 1 100 ? -12.323 7.256 15.060 1.00 79.56 100 ASN A C 1
ATOM 830 O O . ASN A 1 100 ? -13.164 6.859 15.861 1.00 79.56 100 ASN A O 1
ATOM 834 N N . GLN A 1 101 ? -12.629 7.515 13.785 1.00 81.31 101 GLN A N 1
ATOM 835 C CA . GLN A 1 101 ? -13.942 7.238 13.197 1.00 81.31 101 GLN A CA 1
ATOM 836 C C . GLN A 1 101 ? -14.017 5.833 12.594 1.00 81.31 101 GLN A C 1
ATOM 838 O O . GLN A 1 101 ? -15.104 5.404 12.222 1.00 81.31 101 GLN A O 1
ATOM 843 N N . LEU A 1 102 ? -12.894 5.111 12.513 1.00 81.88 102 LEU A N 1
ATOM 844 C CA . LEU A 1 102 ? -12.887 3.736 12.036 1.00 81.88 102 LEU A CA 1
ATOM 845 C C . LEU A 1 102 ? -13.655 2.810 12.977 1.00 81.88 102 LEU A C 1
ATOM 847 O O . LEU A 1 102 ? -13.513 2.862 14.199 1.00 81.88 102 LEU A O 1
ATOM 851 N N . THR A 1 103 ? -14.402 1.892 12.379 1.00 84.12 103 THR A N 1
ATOM 852 C CA . THR A 1 103 ? -15.081 0.786 13.049 1.00 84.12 103 THR A CA 1
ATOM 853 C C . THR A 1 103 ? -14.489 -0.549 12.605 1.00 84.12 103 THR A C 1
ATOM 855 O O . THR A 1 103 ? -13.928 -0.677 11.519 1.00 84.12 103 THR A O 1
ATOM 858 N N . GLU A 1 104 ? -14.632 -1.590 13.427 1.00 84.12 104 GLU A N 1
ATOM 859 C CA . GLU A 1 104 ? -14.122 -2.938 13.113 1.00 84.12 104 GLU A CA 1
ATOM 860 C C . GLU A 1 104 ? -14.756 -3.540 11.847 1.00 84.12 104 GLU A C 1
ATOM 862 O O . GLU A 1 104 ? -14.210 -4.462 11.249 1.00 84.12 104 GLU A O 1
ATOM 867 N N . LYS A 1 105 ? -15.901 -3.003 11.411 1.00 85.88 105 LYS A N 1
ATOM 868 C CA . LYS A 1 105 ? -16.583 -3.423 10.183 1.00 85.88 105 LYS A CA 1
ATOM 869 C C . LYS A 1 105 ? -15.997 -2.769 8.932 1.00 85.88 105 LYS A C 1
ATOM 871 O O . LYS A 1 105 ? -16.330 -3.197 7.828 1.00 85.88 105 LYS A O 1
ATOM 876 N N . ASP A 1 106 ? -15.189 -1.722 9.066 1.00 86.06 106 ASP A N 1
ATOM 877 C CA . ASP A 1 106 ? -14.645 -1.002 7.921 1.00 86.06 106 ASP A CA 1
ATOM 878 C C . ASP A 1 106 ? -13.515 -1.787 7.248 1.00 86.06 106 ASP A C 1
ATOM 880 O O . ASP A 1 106 ? -12.763 -2.544 7.865 1.00 86.06 106 ASP A O 1
ATOM 884 N N . THR A 1 107 ? -13.390 -1.609 5.937 1.00 87.81 107 THR A N 1
ATOM 885 C CA . THR A 1 107 ? -12.280 -2.159 5.156 1.00 87.81 107 THR A CA 1
ATOM 886 C C . THR A 1 107 ? -11.651 -1.049 4.342 1.00 87.81 107 THR A C 1
ATOM 888 O O . THR A 1 107 ? -12.341 -0.350 3.605 1.00 87.81 107 THR A O 1
ATOM 891 N N . ILE A 1 108 ? -10.335 -0.912 4.435 1.00 88.44 108 ILE A N 1
ATOM 892 C CA . ILE A 1 108 ? -9.563 0.000 3.597 1.00 88.44 108 ILE A CA 1
ATOM 893 C C . ILE A 1 108 ? -9.151 -0.761 2.340 1.00 88.44 108 ILE A C 1
ATOM 895 O O . ILE A 1 108 ? -8.479 -1.785 2.421 1.00 88.44 108 ILE A O 1
ATOM 899 N N . THR A 1 109 ? -9.563 -0.284 1.171 1.00 90.00 109 THR A N 1
ATOM 900 C CA . THR A 1 109 ? -9.075 -0.767 -0.124 1.00 90.00 109 THR A CA 1
ATOM 901 C C . THR A 1 109 ? -8.024 0.211 -0.628 1.00 90.00 109 THR A C 1
ATOM 903 O O . THR A 1 109 ? -8.363 1.363 -0.869 1.00 90.00 109 THR A O 1
ATOM 906 N N . GLY A 1 110 ? -6.771 -0.208 -0.804 1.00 89.94 110 GLY A N 1
ATOM 907 C CA . GLY A 1 110 ? -5.712 0.701 -1.258 1.00 89.94 110 GLY A CA 1
ATOM 908 C C . GLY A 1 110 ? -4.640 0.042 -2.109 1.00 89.94 110 GLY A C 1
ATOM 909 O O . GLY A 1 110 ? -4.577 -1.179 -2.191 1.00 89.94 110 GLY A O 1
ATOM 910 N N . PHE A 1 111 ? -3.823 0.841 -2.783 1.00 91.25 111 PHE A N 1
ATOM 911 C CA . PHE A 1 111 ? -2.789 0.401 -3.720 1.00 91.25 111 PHE A CA 1
ATOM 912 C C . PHE A 1 111 ? -1.563 1.318 -3.655 1.00 91.25 111 PHE A C 1
ATOM 914 O O . PHE A 1 111 ? -1.648 2.452 -3.184 1.00 91.25 111 PHE A O 1
ATOM 921 N N . LEU A 1 112 ? -0.426 0.826 -4.153 1.00 92.25 112 LEU A N 1
ATOM 922 C CA . LEU A 1 112 ? 0.745 1.662 -4.416 1.00 92.25 112 LEU A CA 1
ATOM 923 C C . LEU A 1 112 ? 0.612 2.279 -5.803 1.00 92.25 112 LEU A C 1
ATOM 925 O O . LEU A 1 112 ? 0.213 1.607 -6.751 1.00 92.25 112 LEU A O 1
ATOM 929 N N . GLN A 1 113 ? 0.982 3.541 -5.930 1.00 90.75 113 GLN A N 1
ATOM 930 C CA . GLN A 1 113 ? 0.949 4.297 -7.163 1.00 90.75 113 GLN A CA 1
ATOM 931 C C . GLN A 1 113 ? 2.319 4.912 -7.425 1.00 90.75 113 GLN A C 1
ATOM 933 O O . GLN A 1 113 ? 2.865 5.626 -6.587 1.00 90.75 113 GLN A O 1
ATOM 938 N N . LEU A 1 114 ? 2.848 4.670 -8.621 1.00 90.19 114 LEU A N 1
ATOM 939 C CA . LEU A 1 114 ? 3.910 5.495 -9.186 1.00 90.19 114 LEU A CA 1
ATOM 940 C C . LEU A 1 114 ? 3.272 6.512 -10.130 1.00 90.19 114 LEU A C 1
ATOM 942 O O . LEU A 1 114 ? 2.418 6.146 -10.937 1.00 90.19 114 LEU A O 1
ATOM 946 N N . SER A 1 115 ? 3.647 7.780 -10.041 1.00 86.31 115 SER A N 1
ATOM 947 C CA . SER A 1 115 ? 3.044 8.831 -10.869 1.00 86.31 115 SER A CA 1
ATOM 948 C C . SER A 1 115 ? 4.040 9.911 -11.269 1.00 86.31 115 SER A C 1
ATOM 950 O O . SER A 1 115 ? 5.160 9.983 -10.761 1.00 86.31 115 SER A O 1
ATOM 952 N N . TYR A 1 116 ? 3.635 10.728 -12.238 1.00 82.50 116 TYR A N 1
ATOM 953 C CA . TYR A 1 116 ? 4.238 12.037 -12.473 1.00 82.50 116 TYR A CA 1
ATOM 954 C C . TYR A 1 116 ? 3.383 13.116 -11.820 1.00 82.50 116 TYR A C 1
ATOM 956 O O . TYR A 1 116 ? 2.184 12.920 -11.621 1.00 82.50 116 TYR A O 1
ATOM 964 N N . ASP A 1 117 ? 3.964 14.300 -11.649 1.00 69.12 117 ASP A N 1
ATOM 965 C CA . ASP A 1 117 ? 3.236 15.495 -11.209 1.00 69.12 117 ASP A CA 1
ATOM 966 C C . ASP A 1 117 ? 2.049 15.844 -12.135 1.00 69.12 117 ASP A C 1
ATOM 968 O O . ASP A 1 117 ? 1.102 16.504 -11.712 1.00 69.12 117 ASP A O 1
ATOM 972 N N . MET A 1 118 ? 2.059 15.370 -13.391 1.00 58.16 118 MET A N 1
ATOM 973 C CA . MET A 1 118 ? 0.987 15.583 -14.368 1.00 58.16 118 MET A CA 1
ATOM 974 C C . MET A 1 118 ? 0.425 14.264 -14.934 1.00 58.16 118 MET A C 1
ATOM 976 O O . MET A 1 118 ? 0.863 13.748 -15.962 1.00 58.16 118 MET A O 1
ATOM 980 N N . GLY A 1 119 ? -0.611 13.741 -14.272 1.00 61.59 119 GLY A N 1
ATOM 981 C CA . GLY A 1 119 ? -1.722 12.983 -14.874 1.00 61.59 119 GLY A CA 1
ATOM 982 C C . GLY A 1 119 ? -1.501 11.523 -15.297 1.00 61.59 119 GLY A C 1
ATOM 983 O O . GLY A 1 119 ? -2.486 10.798 -15.435 1.00 61.59 119 GLY A O 1
ATOM 984 N N . ARG A 1 120 ? -0.264 11.051 -15.494 1.00 69.50 120 ARG A N 1
ATOM 985 C CA . ARG A 1 120 ? 0.008 9.621 -15.740 1.00 69.50 120 ARG A CA 1
ATOM 986 C C . ARG A 1 120 ? 0.346 8.913 -14.433 1.00 69.50 120 ARG A C 1
ATOM 988 O O . ARG A 1 120 ? 1.268 9.314 -13.725 1.00 69.50 120 ARG A O 1
ATOM 995 N N . THR A 1 121 ? -0.386 7.842 -14.154 1.00 74.44 121 THR A N 1
ATOM 996 C CA . THR A 1 121 ? -0.226 7.021 -12.955 1.00 74.44 121 THR A CA 1
ATOM 997 C C . THR A 1 121 ? -0.039 5.555 -13.329 1.00 74.44 121 THR A C 1
ATOM 999 O O . THR A 1 121 ? -0.430 5.101 -14.407 1.00 74.44 121 THR A O 1
ATOM 1002 N N . TYR A 1 122 ? 0.582 4.813 -12.423 1.00 77.44 122 TYR A N 1
ATOM 1003 C CA . TYR A 1 122 ? 0.798 3.381 -12.509 1.00 77.44 122 TYR A CA 1
ATOM 1004 C C . TYR A 1 122 ? 0.403 2.754 -11.169 1.00 77.44 122 TYR A C 1
ATOM 1006 O O . TYR A 1 122 ? 1.241 2.642 -10.269 1.00 77.44 122 TYR A O 1
ATOM 1014 N N . PRO A 1 123 ? -0.881 2.399 -10.997 1.00 77.81 123 PRO A N 1
ATOM 1015 C CA . PRO A 1 123 ? -1.352 1.757 -9.782 1.00 77.81 123 PRO A CA 1
ATOM 1016 C C . PRO A 1 123 ? -1.017 0.258 -9.775 1.00 77.81 123 PRO A C 1
ATOM 1018 O O . PRO A 1 123 ? -1.109 -0.428 -10.796 1.00 77.81 123 PRO A O 1
ATOM 1021 N N . THR A 1 124 ? -0.670 -0.276 -8.607 1.00 85.38 124 THR A N 1
ATOM 1022 C CA . THR A 1 124 ? -0.683 -1.719 -8.347 1.00 85.38 124 THR A CA 1
ATOM 1023 C C . THR A 1 124 ? -2.116 -2.213 -8.130 1.00 85.38 124 THR A C 1
ATOM 1025 O O . THR A 1 124 ? -3.071 -1.434 -8.063 1.00 85.38 124 THR A O 1
ATOM 1028 N N . LYS A 1 125 ? -2.299 -3.533 -8.016 1.00 86.81 125 LYS A N 1
ATOM 1029 C CA . LYS A 1 125 ? -3.583 -4.103 -7.609 1.00 86.81 125 LYS A CA 1
ATOM 1030 C C . LYS A 1 125 ? -3.907 -3.661 -6.188 1.00 86.81 125 LYS A C 1
ATOM 1032 O O . LYS A 1 125 ? -3.053 -3.745 -5.306 1.00 86.81 125 LYS A O 1
ATOM 1037 N N . SER A 1 126 ? -5.157 -3.275 -5.960 1.00 87.81 126 SER A N 1
ATOM 1038 C CA . SER A 1 126 ? -5.603 -2.936 -4.617 1.00 87.81 126 SER A CA 1
ATOM 1039 C C . SER A 1 126 ? -5.567 -4.142 -3.676 1.00 87.81 126 SER A C 1
ATOM 1041 O O . SER A 1 126 ? -5.893 -5.267 -4.065 1.00 87.81 126 SER A O 1
ATOM 1043 N N . ILE A 1 127 ? -5.215 -3.876 -2.425 1.00 90.75 127 ILE A N 1
ATOM 1044 C CA . ILE A 1 127 ? -5.317 -4.781 -1.283 1.00 90.75 127 ILE A CA 1
ATOM 1045 C C . ILE A 1 127 ? -6.440 -4.321 -0.366 1.00 90.75 127 ILE A C 1
ATOM 1047 O O . ILE A 1 127 ? -6.745 -3.131 -0.292 1.00 90.75 127 ILE A O 1
ATOM 1051 N N . ASN A 1 128 ? -7.018 -5.274 0.356 1.00 90.69 128 ASN A N 1
ATOM 1052 C CA . ASN A 1 128 ? -7.964 -4.998 1.425 1.00 90.69 128 ASN A CA 1
ATOM 1053 C C . ASN A 1 128 ? -7.232 -5.086 2.763 1.00 90.69 128 ASN A C 1
ATOM 1055 O O . ASN A 1 128 ? -6.607 -6.103 3.061 1.00 90.69 128 ASN A O 1
ATOM 1059 N N . ILE A 1 129 ? -7.334 -4.033 3.562 1.00 89.81 129 ILE A N 1
ATOM 1060 C CA . ILE A 1 129 ? -6.773 -3.938 4.903 1.00 89.81 129 ILE A CA 1
ATOM 1061 C C . ILE A 1 129 ? -7.954 -3.790 5.871 1.00 89.81 129 ILE A C 1
ATOM 1063 O O . 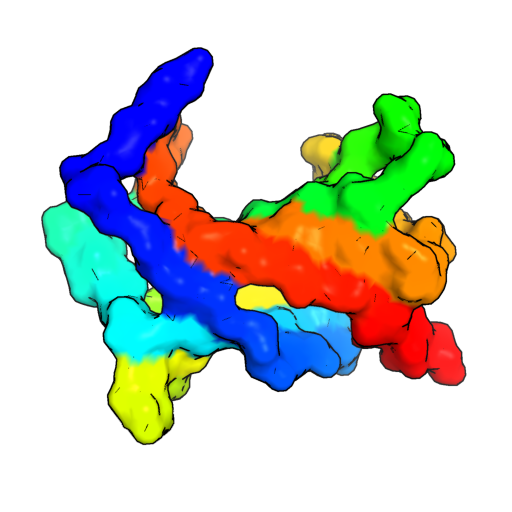ILE A 1 129 ? -8.681 -2.796 5.792 1.00 89.81 129 ILE A O 1
ATOM 1067 N N . PRO A 1 130 ? -8.187 -4.763 6.766 1.00 89.19 130 PRO A N 1
ATOM 1068 C CA . PRO A 1 130 ? -9.220 -4.648 7.791 1.00 89.19 130 PRO A CA 1
ATOM 1069 C C . PRO A 1 130 ? -8.978 -3.425 8.690 1.00 89.19 130 PRO A C 1
ATOM 1071 O O . PRO A 1 130 ? -7.877 -3.261 9.220 1.00 89.19 130 PRO A O 1
ATOM 1074 N N . ALA A 1 131 ? -9.989 -2.572 8.889 1.00 86.44 131 ALA A N 1
ATOM 1075 C CA . ALA A 1 131 ? -9.843 -1.353 9.691 1.00 86.44 131 ALA A CA 1
ATOM 1076 C C . ALA A 1 131 ? -9.614 -1.640 11.183 1.00 86.44 131 ALA A C 1
ATOM 1078 O O . ALA A 1 131 ? -8.969 -0.846 11.866 1.00 86.44 131 ALA A O 1
ATOM 1079 N N . GLU A 1 132 ? -10.042 -2.810 11.674 1.00 86.19 132 GLU A N 1
ATOM 1080 C CA . GLU A 1 132 ? -9.728 -3.308 13.022 1.00 86.19 132 GLU A CA 1
ATOM 1081 C C . GLU A 1 132 ? -8.230 -3.207 13.353 1.00 86.19 132 GLU A C 1
ATOM 1083 O O . GLU A 1 132 ? -7.875 -2.945 14.502 1.00 86.19 132 GLU A O 1
ATOM 1088 N N . ARG A 1 133 ? -7.352 -3.346 12.343 1.00 84.62 133 ARG A N 1
ATOM 1089 C CA . ARG A 1 133 ? -5.896 -3.254 12.492 1.00 84.62 133 ARG A CA 1
ATOM 1090 C C . ARG A 1 133 ? -5.444 -1.857 12.882 1.00 84.62 133 ARG A C 1
ATOM 1092 O O . ARG A 1 133 ? -4.406 -1.739 13.501 1.00 84.62 133 ARG A O 1
ATOM 1099 N N . PHE A 1 134 ? -6.192 -0.812 12.556 1.00 82.00 134 PHE A N 1
ATOM 1100 C CA . PHE A 1 134 ? -5.890 0.559 12.974 1.00 82.00 134 PHE A CA 1
ATOM 1101 C C . PHE A 1 134 ? -6.462 0.850 14.372 1.00 82.00 134 PHE A C 1
ATOM 1103 O O . PHE A 1 134 ? -5.871 1.590 15.159 1.00 82.00 134 PHE A O 1
ATOM 1110 N N . ILE A 1 135 ? -7.586 0.213 14.713 1.00 79.62 135 ILE A N 1
ATOM 1111 C CA . ILE A 1 135 ? -8.305 0.411 15.979 1.00 79.62 135 ILE A CA 1
ATOM 1112 C C . ILE A 1 135 ? -7.600 -0.284 17.148 1.00 79.62 135 ILE A C 1
ATOM 1114 O O . ILE A 1 135 ? -7.452 0.308 18.216 1.00 79.62 135 ILE A O 1
ATOM 1118 N N . THR A 1 136 ? -7.144 -1.529 16.966 1.00 64.06 136 THR A N 1
ATOM 1119 C CA . THR A 1 136 ? -6.572 -2.339 18.062 1.00 64.06 136 THR A CA 1
ATOM 1120 C C . THR A 1 136 ? -5.306 -1.738 18.666 1.00 64.06 136 THR A C 1
ATOM 1122 O O . THR A 1 136 ? -5.047 -1.955 19.842 1.00 64.06 136 THR A O 1
ATOM 1125 N N . PHE A 1 137 ? -4.552 -0.936 17.913 1.00 58.00 137 PHE A N 1
ATOM 1126 C CA . PHE A 1 137 ? -3.372 -0.233 18.429 1.00 58.00 137 PHE A CA 1
ATOM 1127 C C . PHE A 1 137 ? -3.693 1.102 19.124 1.00 58.00 137 PHE A C 1
ATOM 1129 O O . PHE A 1 137 ? -2.783 1.843 19.495 1.00 58.00 137 PHE A O 1
ATOM 1136 N N . SER A 1 138 ? -4.971 1.462 19.254 1.00 52.19 138 SER A N 1
ATOM 1137 C CA . SER A 1 138 ? -5.412 2.715 19.881 1.00 52.19 138 SER A CA 1
ATOM 1138 C C . SER A 1 138 ? -6.009 2.539 21.282 1.00 52.19 138 SER A C 1
ATOM 1140 O O . SER A 1 138 ? -6.411 3.539 21.872 1.00 52.19 138 SER A O 1
ATOM 1142 N N . LYS A 1 139 ? -6.034 1.311 21.816 1.00 46.81 139 LYS A N 1
ATOM 1143 C CA . LYS A 1 139 ? -6.334 1.011 23.226 1.00 46.81 139 LYS A CA 1
ATOM 1144 C C . LYS A 1 139 ? -5.043 0.814 24.011 1.00 46.81 139 LYS A C 1
ATOM 1146 O O . LYS A 1 139 ? -5.030 1.233 25.185 1.00 46.81 139 LYS A O 1
#